Protein AF-A0A3B7RAD0-F1 (afdb_monomer_lite)

Sequence (83 aa):
MKFPSFDRGLARTVLFSVAVVAFIIGVYETLLTNDIMRNYVFFMVSIICLLVYRRLKIAEQEAAPAAPEPKRKTTKPKGKGRR

Secondary structure (DSSP, 8-state):
-------HHHHHHHHHHHHHHHHHHHHHHHHHH--HHHHHHHHHHHHHHHHHHHHHHHHHHHHS-------------------

Organism: NCBI:txid2319843

Foldseek 3Di:
DDPPDPDLVVVLVVLQVQLVVLVVVLVVVCVVVVDNPVSVVSVVSSVVSVVVSVVSVVVVVVVPPDDDDPPPPPPDPDDDDDD

pLDDT: mean 74.34, std 18.23, range [38.59, 95.81]

Radius of gyration: 22.72 Å; chains: 1; bounding box: 37×71×49 Å

Structure (mmCIF, N/CA/C/O backbone):
data_AF-A0A3B7RAD0-F1
#
_entry.id   AF-A0A3B7RAD0-F1
#
loop_
_atom_site.group_PDB
_atom_site.id
_atom_site.type_symbol
_atom_site.label_atom_id
_atom_site.label_alt_id
_atom_site.label_comp_id
_atom_site.label_asym_id
_atom_site.label_entity_id
_atom_site.label_seq_id
_atom_site.pdbx_PDB_ins_code
_atom_site.Cartn_x
_atom_site.Cartn_y
_atom_site.Cartn_z
_atom_site.occupancy
_atom_site.B_iso_or_equiv
_atom_site.auth_seq_id
_atom_site.auth_comp_id
_atom_site.auth_asym_id
_atom_site.auth_atom_id
_atom_site.pdbx_PDB_model_num
ATOM 1 N N . MET A 1 1 ? -20.787 -19.787 10.831 1.00 38.59 1 MET A N 1
ATOM 2 C CA . MET A 1 1 ? -19.335 -19.510 10.897 1.00 38.59 1 MET A CA 1
ATOM 3 C C . MET A 1 1 ? -19.131 -18.267 11.749 1.00 38.59 1 MET A C 1
ATOM 5 O O . MET A 1 1 ? -19.672 -17.223 11.416 1.00 38.59 1 MET A O 1
ATOM 9 N N . LYS A 1 2 ? -18.483 -18.411 12.910 1.00 43.44 2 LYS A N 1
ATOM 10 C CA . LYS A 1 2 ? -18.286 -17.340 13.898 1.00 43.44 2 LYS A CA 1
ATOM 11 C C . LYS A 1 2 ? -17.012 -16.599 13.487 1.00 43.44 2 LYS A C 1
ATOM 13 O O . LYS A 1 2 ? -15.927 -17.152 13.636 1.00 43.44 2 LYS A O 1
ATOM 18 N N . PHE A 1 3 ? -17.147 -15.428 12.863 1.00 51.56 3 PHE A N 1
ATOM 19 C CA . PHE A 1 3 ? -15.982 -14.628 12.491 1.00 51.56 3 PHE A CA 1
ATOM 20 C C . PHE A 1 3 ? -15.240 -14.237 13.779 1.00 51.56 3 PHE A C 1
ATOM 22 O O . PHE A 1 3 ? -15.886 -13.723 14.698 1.00 51.56 3 PHE A O 1
ATOM 29 N N . PRO A 1 4 ? -13.936 -14.544 13.900 1.00 57.62 4 PRO A N 1
ATOM 30 C CA . PRO A 1 4 ? -13.164 -14.187 15.081 1.00 57.62 4 PRO A CA 1
ATOM 31 C C . PRO A 1 4 ? -13.194 -12.669 15.257 1.00 57.62 4 PRO A C 1
ATOM 33 O O . PRO A 1 4 ? -13.226 -11.927 14.273 1.00 57.62 4 PRO A O 1
ATOM 36 N N . SER A 1 5 ? -13.227 -12.225 16.512 1.00 59.47 5 SER A N 1
ATOM 37 C CA . SER A 1 5 ? -13.176 -10.823 16.922 1.00 59.47 5 SER A CA 1
ATOM 38 C C . SER A 1 5 ? -12.164 -10.064 16.062 1.00 59.47 5 SER A C 1
ATOM 40 O O . SER A 1 5 ? -10.968 -10.336 16.126 1.00 59.47 5 SER A O 1
ATOM 42 N N . PHE A 1 6 ? -12.655 -9.177 15.195 1.00 62.53 6 PHE A N 1
ATOM 43 C CA . PHE A 1 6 ? -11.828 -8.510 14.195 1.00 62.53 6 PHE A CA 1
ATOM 44 C C . PHE A 1 6 ? -10.914 -7.508 14.906 1.00 62.53 6 PHE A C 1
ATOM 46 O O . PHE A 1 6 ? -11.344 -6.414 15.281 1.00 62.53 6 PHE A O 1
ATOM 53 N N . ASP A 1 7 ? -9.666 -7.905 15.147 1.00 72.94 7 ASP A N 1
ATOM 54 C CA . ASP A 1 7 ? -8.673 -7.037 15.762 1.00 72.94 7 ASP A CA 1
ATOM 55 C C . ASP A 1 7 ? -8.321 -5.913 14.778 1.00 72.94 7 ASP A C 1
ATOM 57 O O . ASP A 1 7 ? -7.713 -6.129 13.722 1.00 72.94 7 ASP A O 1
ATOM 61 N N . ARG A 1 8 ? -8.753 -4.692 15.111 1.00 72.94 8 ARG A N 1
ATOM 62 C CA . ARG A 1 8 ? -8.543 -3.500 14.280 1.00 72.94 8 ARG A CA 1
ATOM 63 C C . ARG A 1 8 ? -7.053 -3.192 14.101 1.00 72.94 8 ARG A C 1
ATOM 65 O O . ARG A 1 8 ? -6.672 -2.694 13.041 1.00 72.94 8 ARG A O 1
ATOM 72 N N . GLY A 1 9 ? -6.212 -3.523 15.085 1.00 77.12 9 GLY A N 1
ATOM 73 C CA . GLY A 1 9 ? -4.763 -3.334 15.024 1.00 77.12 9 GLY A CA 1
ATOM 74 C C . GLY A 1 9 ? -4.088 -4.316 14.066 1.00 77.12 9 GLY A C 1
ATOM 75 O O . GLY A 1 9 ? -3.251 -3.918 13.245 1.00 77.12 9 GLY A O 1
ATOM 76 N N . LEU A 1 10 ? -4.509 -5.584 14.099 1.00 82.06 10 LEU A N 1
ATOM 77 C CA . LEU A 1 10 ? -4.039 -6.600 13.154 1.00 82.06 10 LEU A CA 1
ATOM 78 C C . LEU A 1 10 ? -4.462 -6.245 11.721 1.00 82.06 10 LEU A C 1
ATOM 80 O O . LEU A 1 10 ? -3.626 -6.193 10.819 1.00 82.06 10 LEU A O 1
ATOM 84 N N . ALA A 1 11 ? -5.741 -5.908 11.526 1.00 82.06 11 ALA A N 1
ATOM 85 C CA . ALA A 1 11 ? -6.275 -5.509 10.227 1.00 82.06 11 ALA A CA 1
ATOM 86 C C . ALA A 1 11 ? -5.537 -4.293 9.652 1.00 82.06 11 ALA A C 1
ATOM 88 O O . ALA A 1 11 ? -5.214 -4.271 8.466 1.00 82.06 11 ALA A O 1
ATOM 89 N N . ARG A 1 12 ? -5.206 -3.304 10.494 1.00 82.00 12 ARG A N 1
ATOM 90 C CA . ARG A 1 12 ? -4.426 -2.127 10.095 1.00 82.00 12 ARG A CA 1
ATOM 91 C C . ARG A 1 12 ? -3.035 -2.514 9.583 1.00 82.00 12 ARG A C 1
ATOM 93 O O . ARG A 1 12 ? -2.611 -2.013 8.543 1.00 82.00 12 ARG A O 1
ATOM 100 N N . THR A 1 13 ? -2.329 -3.368 10.317 1.00 87.19 13 THR A N 1
ATOM 101 C CA . THR A 1 13 ? -0.968 -3.796 9.955 1.00 87.19 13 THR A CA 1
ATOM 102 C C . THR A 1 13 ? -0.968 -4.547 8.627 1.00 87.19 13 THR A C 1
ATOM 104 O O . THR A 1 13 ? -0.138 -4.276 7.759 1.00 87.19 13 THR A O 1
ATOM 107 N N . VAL A 1 14 ? -1.953 -5.424 8.430 1.00 88.94 14 VAL A N 1
ATOM 108 C CA . VAL A 1 14 ? -2.134 -6.162 7.175 1.00 88.94 14 VAL A CA 1
ATOM 109 C C . VAL A 1 14 ? -2.465 -5.213 6.020 1.00 88.94 14 VAL A C 1
ATOM 111 O O . VAL A 1 14 ? -1.802 -5.270 4.990 1.00 88.94 14 VAL A O 1
ATOM 114 N N . LEU A 1 15 ? -3.414 -4.285 6.196 1.00 88.25 15 LEU A N 1
ATOM 115 C CA . LEU A 1 15 ? -3.764 -3.270 5.187 1.00 88.25 15 LEU A CA 1
ATOM 116 C C . LEU A 1 15 ? -2.558 -2.425 4.768 1.00 88.25 15 LEU A C 1
ATOM 118 O O . LEU A 1 15 ? -2.377 -2.150 3.584 1.00 88.25 15 LEU A O 1
AT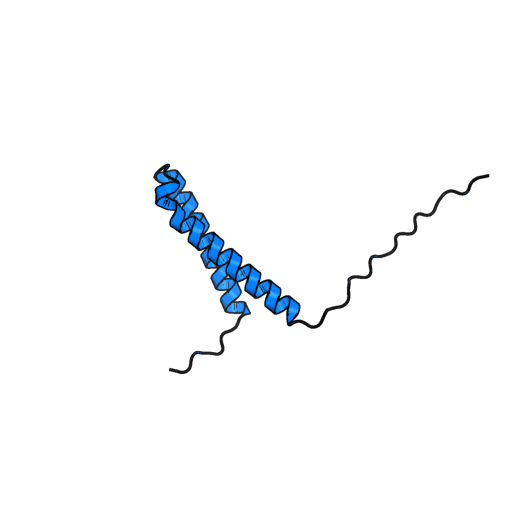OM 122 N N . PHE A 1 16 ? -1.723 -2.030 5.730 1.00 89.00 16 PHE A N 1
ATOM 123 C CA . PHE A 1 16 ? -0.503 -1.283 5.446 1.00 89.00 16 PHE A CA 1
ATOM 124 C C . PHE A 1 16 ? 0.511 -2.121 4.662 1.00 89.00 16 PHE A C 1
ATOM 126 O O . PHE A 1 16 ? 1.045 -1.653 3.660 1.00 89.00 16 PHE A O 1
ATOM 133 N N . SER A 1 17 ? 0.742 -3.370 5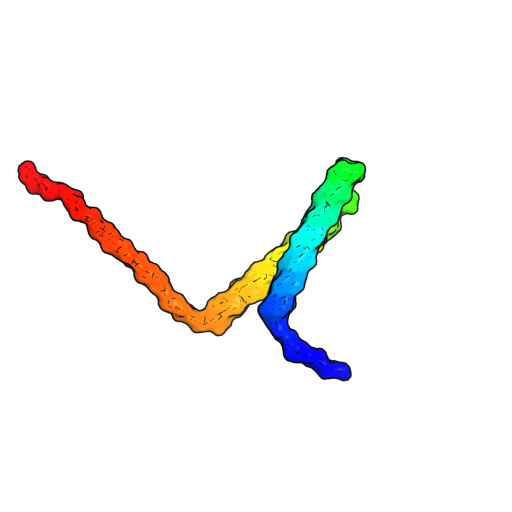.072 1.00 92.19 17 SER A N 1
ATOM 134 C CA . SER A 1 17 ? 1.648 -4.278 4.363 1.00 92.19 17 SER A CA 1
ATOM 135 C C . SER A 1 17 ? 1.194 -4.514 2.917 1.00 92.19 17 SER A C 1
ATOM 137 O O . SER A 1 17 ? 1.993 -4.370 1.993 1.00 92.19 17 SER A O 1
ATOM 139 N N . VAL A 1 18 ? -0.102 -4.761 2.702 1.00 90.44 18 VAL A N 1
ATOM 140 C CA . VAL A 1 18 ? -0.689 -4.923 1.362 1.00 90.44 18 VAL A CA 1
ATOM 141 C C . VAL A 1 18 ? -0.531 -3.651 0.527 1.00 90.44 18 VAL A C 1
ATOM 143 O O . VAL A 1 18 ? -0.172 -3.744 -0.646 1.00 90.44 18 VAL A O 1
ATOM 146 N N . ALA A 1 19 ? -0.725 -2.465 1.115 1.00 91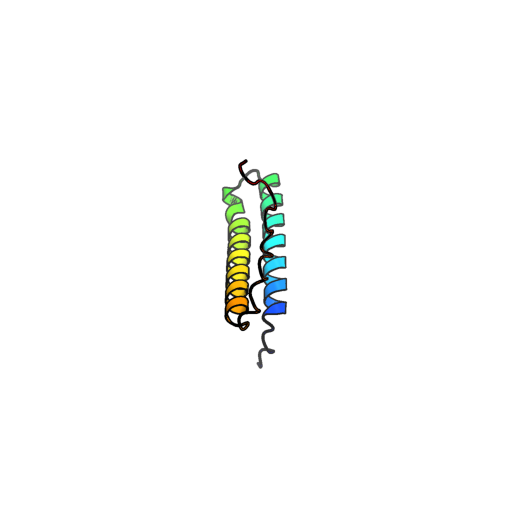.75 19 ALA A N 1
ATOM 147 C CA . ALA A 1 19 ? -0.526 -1.198 0.410 1.00 91.75 19 ALA A CA 1
ATOM 148 C C . ALA A 1 19 ? 0.910 -1.041 -0.111 1.00 91.75 19 ALA A C 1
ATOM 150 O O . ALA A 1 19 ? 1.113 -0.616 -1.250 1.00 91.75 19 ALA A O 1
ATOM 151 N N . VAL A 1 20 ? 1.899 -1.394 0.717 1.00 94.56 20 VAL A N 1
ATOM 152 C CA . VAL A 1 20 ? 3.324 -1.304 0.371 1.00 94.56 20 VAL A CA 1
ATOM 153 C C . VAL A 1 20 ? 3.689 -2.323 -0.704 1.00 94.56 20 VAL A C 1
ATOM 155 O O . VAL A 1 20 ? 4.330 -1.967 -1.687 1.00 94.56 20 VAL A O 1
ATOM 158 N N . VAL A 1 21 ? 3.245 -3.574 -0.568 1.00 95.81 21 VAL A N 1
ATOM 159 C CA . VAL A 1 21 ? 3.527 -4.621 -1.562 1.00 95.81 21 VAL A CA 1
ATOM 160 C C . VAL A 1 21 ? 2.894 -4.279 -2.912 1.00 95.81 21 VAL A C 1
ATOM 162 O O . VAL A 1 21 ? 3.574 -4.342 -3.933 1.00 95.81 21 VAL A O 1
ATOM 165 N N . ALA A 1 22 ? 1.630 -3.840 -2.929 1.00 92.62 22 ALA A N 1
ATOM 166 C CA . ALA A 1 22 ? 0.960 -3.410 -4.156 1.00 92.62 22 ALA A CA 1
ATOM 167 C C . ALA A 1 22 ? 1.683 -2.231 -4.829 1.00 92.62 22 ALA A C 1
ATOM 169 O O . ALA A 1 22 ? 1.788 -2.194 -6.053 1.00 92.62 22 ALA A O 1
ATOM 170 N N . PHE A 1 23 ? 2.233 -1.301 -4.041 1.00 93.44 23 PHE A N 1
ATOM 171 C CA . PHE A 1 23 ? 3.044 -0.202 -4.561 1.00 93.44 23 PHE A CA 1
ATOM 172 C C . PHE A 1 23 ? 4.338 -0.699 -5.212 1.00 93.44 23 PHE A C 1
ATOM 174 O O . PHE A 1 23 ? 4.645 -0.303 -6.332 1.00 93.44 23 PHE A O 1
ATOM 181 N N . ILE A 1 24 ? 5.074 -1.591 -4.543 1.00 95.44 24 ILE A N 1
ATOM 182 C CA . ILE A 1 24 ? 6.329 -2.154 -5.065 1.00 95.44 24 ILE A CA 1
ATOM 183 C C . ILE A 1 24 ? 6.076 -2.908 -6.374 1.00 95.44 24 ILE A C 1
ATOM 185 O O . ILE A 1 24 ? 6.816 -2.708 -7.335 1.00 95.44 24 ILE A O 1
ATOM 189 N N . ILE A 1 25 ? 5.016 -3.722 -6.437 1.00 93.06 25 ILE A N 1
ATOM 190 C CA . ILE A 1 25 ? 4.617 -4.434 -7.661 1.00 93.06 25 ILE A CA 1
ATOM 191 C C . ILE A 1 25 ? 4.283 -3.436 -8.775 1.00 93.06 25 ILE A C 1
ATOM 193 O O . ILE A 1 25 ? 4.770 -3.583 -9.892 1.00 93.06 25 ILE A O 1
ATOM 197 N N . GLY A 1 26 ? 3.503 -2.395 -8.467 1.00 91.19 26 GLY A N 1
ATOM 198 C CA . GLY A 1 26 ? 3.163 -1.346 -9.428 1.00 91.19 26 GLY A CA 1
ATOM 199 C C . GLY A 1 26 ? 4.395 -0.635 -9.989 1.00 91.19 26 GLY A C 1
ATOM 200 O O . GLY A 1 26 ? 4.496 -0.463 -11.202 1.00 91.19 26 GLY A O 1
ATOM 201 N N . VAL A 1 27 ? 5.357 -0.274 -9.134 1.00 92.81 27 VAL A N 1
ATOM 202 C CA . VAL A 1 27 ? 6.625 0.347 -9.552 1.00 92.81 27 VAL A CA 1
ATOM 203 C C . VAL A 1 27 ? 7.443 -0.606 -10.416 1.00 92.81 27 VAL A C 1
ATOM 205 O O . VAL A 1 27 ? 7.892 -0.209 -11.486 1.00 92.81 27 VAL A O 1
ATOM 208 N N . TYR A 1 28 ? 7.616 -1.855 -9.979 1.00 93.94 28 TYR A N 1
ATOM 209 C CA . TYR A 1 28 ? 8.386 -2.858 -10.713 1.00 93.94 28 TYR A CA 1
ATOM 210 C C . TYR A 1 28 ? 7.838 -3.068 -12.120 1.00 93.94 28 TYR A C 1
ATOM 212 O O . TYR A 1 28 ? 8.576 -2.958 -13.096 1.00 93.94 28 TYR A O 1
ATOM 220 N N . GLU A 1 29 ? 6.535 -3.304 -12.224 1.00 90.06 29 GLU A N 1
ATOM 221 C CA . GLU A 1 29 ? 5.897 -3.498 -13.512 1.00 90.06 29 GLU A CA 1
ATOM 222 C C . GLU A 1 29 ? 6.005 -2.255 -14.393 1.00 90.06 29 GLU A C 1
ATOM 224 O O . GLU A 1 29 ? 6.368 -2.375 -15.553 1.00 90.06 29 GLU A O 1
ATOM 229 N N . THR A 1 30 ? 5.766 -1.060 -13.845 1.00 92.38 30 THR A N 1
ATOM 230 C CA . THR A 1 30 ? 5.882 0.195 -14.606 1.00 92.38 30 THR A CA 1
ATOM 231 C C . THR A 1 30 ? 7.280 0.370 -15.190 1.00 92.38 30 THR A C 1
ATOM 233 O O . THR A 1 30 ? 7.421 0.838 -16.315 1.00 92.38 30 THR A O 1
ATOM 236 N N . LEU A 1 31 ? 8.323 -0.014 -14.450 1.00 91.12 31 LEU A N 1
ATOM 237 C CA . LEU A 1 31 ? 9.699 0.031 -14.946 1.00 91.12 31 LEU A CA 1
ATOM 238 C C . LEU A 1 31 ? 9.956 -1.008 -16.046 1.00 91.12 31 LEU A C 1
ATOM 240 O O . LEU A 1 31 ? 10.758 -0.757 -16.942 1.00 91.12 31 LEU A O 1
ATOM 244 N N . LEU A 1 32 ? 9.281 -2.156 -15.987 1.00 93.19 32 LEU A N 1
ATOM 245 C CA . LEU A 1 32 ? 9.422 -3.254 -16.942 1.00 93.19 32 LEU A CA 1
ATOM 246 C C . LEU A 1 32 ? 8.677 -3.003 -18.255 1.00 93.19 32 LEU A C 1
ATOM 248 O O . LEU A 1 32 ? 9.230 -3.227 -19.328 1.00 93.19 32 LEU A O 1
ATOM 252 N N . THR A 1 33 ? 7.429 -2.546 -18.178 1.00 87.56 33 THR A N 1
ATOM 253 C CA . THR A 1 33 ? 6.570 -2.294 -19.343 1.00 87.56 33 THR A CA 1
ATOM 254 C C . THR A 1 33 ? 6.666 -0.862 -19.857 1.00 87.56 33 THR A C 1
ATOM 256 O O . THR A 1 33 ? 6.214 -0.601 -20.968 1.00 87.56 33 THR A O 1
ATOM 259 N N . ASN A 1 34 ? 7.257 0.059 -19.084 1.00 87.88 34 ASN A N 1
ATOM 260 C CA . ASN A 1 34 ? 7.292 1.499 -19.371 1.00 87.88 34 ASN A CA 1
ATOM 261 C C . ASN A 1 34 ? 5.896 2.109 -19.610 1.00 87.88 34 ASN A C 1
ATOM 263 O O . ASN A 1 34 ? 5.755 3.130 -20.281 1.00 87.88 34 ASN A O 1
ATOM 267 N N . ASP A 1 35 ? 4.854 1.480 -19.059 1.00 85.81 35 ASP A N 1
ATOM 268 C CA . ASP A 1 35 ? 3.464 1.861 -19.288 1.00 85.81 35 ASP A CA 1
ATOM 269 C C . ASP A 1 35 ? 2.721 2.045 -17.961 1.00 85.81 35 ASP A C 1
ATOM 271 O O . ASP A 1 35 ? 2.241 1.107 -17.320 1.00 85.81 35 ASP A O 1
ATOM 275 N N . ILE A 1 36 ? 2.612 3.308 -17.552 1.00 84.31 36 ILE A N 1
ATOM 276 C CA . ILE A 1 36 ? 1.915 3.706 -16.326 1.00 84.31 36 ILE A CA 1
ATOM 277 C C . ILE A 1 36 ? 0.406 3.473 -16.425 1.00 84.31 36 ILE A C 1
ATOM 279 O O . ILE A 1 36 ? -0.239 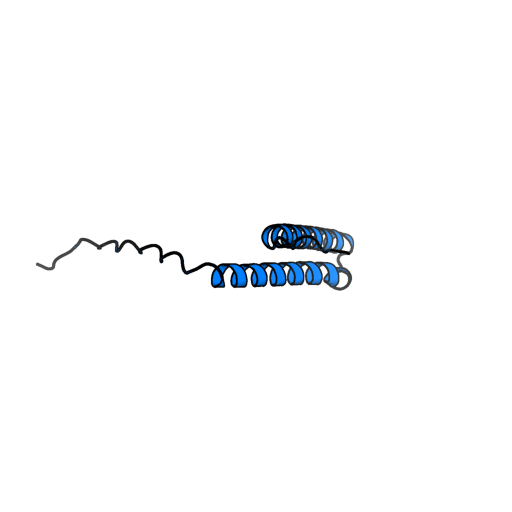3.203 -15.410 1.00 84.31 36 ILE A O 1
ATOM 283 N N . MET A 1 37 ? -0.168 3.573 -17.628 1.00 86.56 37 MET A N 1
ATOM 284 C CA . MET A 1 37 ? -1.612 3.453 -17.823 1.00 86.56 37 MET A CA 1
ATOM 285 C C . MET A 1 37 ? -2.050 2.007 -17.684 1.00 86.56 37 MET A C 1
ATOM 287 O O . MET A 1 37 ? -3.092 1.737 -17.099 1.00 86.56 37 MET A O 1
ATOM 291 N N . ARG A 1 38 ? -1.237 1.062 -18.151 1.00 84.88 38 ARG A N 1
ATOM 292 C CA . ARG A 1 38 ? -1.533 -0.363 -17.997 1.00 84.88 38 ARG A CA 1
ATOM 293 C C . ARG A 1 38 ? -1.426 -0.835 -16.546 1.00 84.88 38 ARG A C 1
ATOM 295 O O . ARG A 1 38 ? -2.169 -1.720 -16.125 1.00 84.88 38 ARG A O 1
ATOM 302 N N . ASN A 1 39 ? -0.553 -0.206 -15.765 1.00 88.69 39 ASN A N 1
ATOM 303 C CA . ASN A 1 39 ? -0.232 -0.617 -14.400 1.00 88.69 39 ASN A CA 1
ATOM 304 C C . ASN A 1 39 ? -0.871 0.270 -13.316 1.00 88.69 39 ASN A C 1
ATOM 306 O O . ASN A 1 39 ? -0.676 0.033 -12.120 1.00 88.69 39 ASN A O 1
ATOM 310 N N . TYR A 1 40 ? -1.718 1.227 -13.717 1.00 89.00 40 TYR A N 1
ATOM 311 C CA . TYR A 1 40 ? -2.395 2.176 -12.825 1.00 89.00 40 TYR A CA 1
ATOM 312 C C . TYR A 1 40 ? -3.223 1.496 -11.721 1.00 89.00 40 TYR A C 1
ATOM 314 O O . TYR A 1 40 ? -3.374 2.042 -10.626 1.00 89.00 40 TYR A O 1
ATOM 322 N N . VAL A 1 41 ? -3.728 0.284 -11.982 1.00 89.06 41 VAL A N 1
ATOM 323 C CA . VAL A 1 41 ? -4.544 -0.493 -11.039 1.00 89.06 41 VAL A CA 1
ATOM 324 C C . VAL A 1 41 ? -3.774 -0.797 -9.753 1.00 89.06 41 VAL A C 1
ATOM 326 O O . VAL A 1 41 ? -4.333 -0.666 -8.665 1.00 89.06 41 VAL A O 1
ATOM 329 N N . PHE A 1 42 ? -2.482 -1.125 -9.838 1.00 90.25 42 PHE A N 1
ATOM 330 C CA . PHE A 1 42 ? -1.659 -1.402 -8.655 1.00 90.25 42 PHE A CA 1
ATOM 331 C C . PHE A 1 42 ? -1.477 -0.158 -7.781 1.00 90.25 42 PHE A C 1
ATOM 333 O O . PHE A 1 42 ? -1.570 -0.231 -6.552 1.00 90.25 42 PHE A O 1
ATOM 340 N N . PHE A 1 43 ? -1.310 1.005 -8.413 1.00 90.19 43 PHE A N 1
ATOM 341 C CA . PHE A 1 43 ? -1.241 2.282 -7.709 1.00 90.19 43 PHE A CA 1
ATOM 342 C C . PHE A 1 43 ? -2.580 2.648 -7.065 1.00 90.19 43 PHE A C 1
ATOM 344 O O . PHE A 1 43 ? -2.603 3.067 -5.909 1.00 90.19 43 PHE A O 1
ATOM 351 N N . MET A 1 44 ? -3.699 2.421 -7.759 1.00 92.75 44 MET A N 1
ATOM 352 C CA . MET A 1 44 ? -5.038 2.629 -7.199 1.00 92.75 44 MET A CA 1
ATOM 353 C C . MET A 1 44 ? -5.281 1.753 -5.969 1.00 92.75 44 MET A C 1
ATOM 355 O O . MET A 1 44 ? -5.704 2.262 -4.933 1.00 92.75 44 MET A O 1
ATOM 359 N N . VAL A 1 45 ? -4.956 0.460 -6.037 1.00 91.44 45 VAL A N 1
ATOM 360 C CA . VAL A 1 45 ? -5.110 -0.469 -4.904 1.00 91.44 45 VAL A CA 1
ATOM 361 C C . VAL A 1 45 ? -4.245 -0.044 -3.717 1.00 91.44 45 VAL A C 1
ATOM 363 O O . VAL A 1 45 ? -4.724 -0.033 -2.579 1.00 91.44 45 VAL A O 1
ATOM 366 N N . SER A 1 46 ? -2.998 0.361 -3.971 1.00 89.62 46 SER A N 1
ATOM 367 C CA . SER A 1 46 ? -2.099 0.859 -2.928 1.00 89.62 46 SER A CA 1
ATOM 368 C C . SER A 1 46 ? -2.650 2.115 -2.242 1.00 89.62 46 SER A C 1
ATOM 370 O O . SER A 1 46 ? -2.737 2.167 -1.011 1.00 89.62 46 SER A O 1
ATOM 372 N N . ILE A 1 47 ? -3.101 3.103 -3.023 1.00 90.44 47 ILE A N 1
ATOM 373 C CA . ILE A 1 47 ? -3.661 4.357 -2.504 1.00 90.44 47 ILE A CA 1
ATOM 374 C C . ILE A 1 47 ? -4.943 4.092 -1.715 1.00 90.44 47 ILE A C 1
ATOM 376 O O . ILE A 1 47 ? -5.103 4.627 -0.618 1.00 90.44 47 ILE A O 1
ATOM 380 N N . ILE A 1 48 ? -5.841 3.246 -2.221 1.00 91.56 48 ILE A N 1
ATOM 381 C CA . ILE A 1 48 ? -7.080 2.890 -1.522 1.00 91.56 48 ILE A CA 1
ATOM 382 C C . ILE A 1 48 ? -6.759 2.214 -0.184 1.00 91.56 48 ILE A C 1
ATOM 384 O O . ILE A 1 48 ? -7.317 2.614 0.840 1.00 91.56 48 ILE A O 1
ATOM 388 N N . CYS A 1 49 ? -5.817 1.265 -0.147 1.00 88.44 49 CYS A N 1
ATOM 389 C CA . CYS A 1 49 ? -5.389 0.644 1.110 1.00 88.44 49 CYS A CA 1
ATOM 390 C C . CYS A 1 49 ? -4.811 1.672 2.094 1.00 88.44 49 CYS A C 1
ATOM 392 O O . CYS A 1 49 ? -5.143 1.641 3.280 1.00 88.44 49 CYS A O 1
ATOM 394 N N . LEU A 1 50 ? -4.006 2.626 1.616 1.00 88.88 50 LEU A N 1
ATOM 395 C CA . LEU A 1 50 ? -3.470 3.714 2.439 1.00 88.88 50 LEU A CA 1
ATOM 396 C C . LEU A 1 50 ? -4.563 4.648 2.977 1.00 88.88 50 LEU A C 1
ATOM 398 O O . LEU A 1 50 ? -4.516 5.056 4.140 1.00 88.88 50 LEU A O 1
ATOM 402 N N . LEU A 1 51 ? -5.563 4.980 2.160 1.00 88.19 51 LEU A N 1
ATOM 403 C CA . LEU A 1 51 ? -6.691 5.817 2.566 1.00 88.19 51 LEU A CA 1
ATOM 404 C C . LEU A 1 51 ? -7.551 5.120 3.623 1.00 88.19 51 LEU A C 1
ATOM 406 O O . LEU A 1 51 ? -7.907 5.741 4.628 1.00 88.19 51 LEU A O 1
ATOM 410 N N . VAL A 1 52 ? -7.830 3.829 3.436 1.00 85.88 52 VAL A N 1
ATOM 411 C CA . VAL A 1 52 ? -8.556 2.999 4.405 1.00 85.88 52 VAL A CA 1
ATOM 412 C C . VAL A 1 52 ? -7.771 2.910 5.715 1.00 85.88 52 VAL A C 1
ATOM 414 O O . VAL A 1 52 ? -8.319 3.224 6.773 1.00 85.88 52 VAL A O 1
ATOM 417 N N . TYR A 1 53 ? -6.468 2.614 5.654 1.00 84.56 53 TYR A N 1
ATOM 418 C CA . TYR A 1 53 ? -5.566 2.638 6.812 1.00 84.56 53 TYR A CA 1
ATOM 419 C C . TYR A 1 53 ? -5.642 3.972 7.572 1.00 84.56 53 TYR A C 1
ATOM 421 O O . TYR A 1 53 ? -5.749 3.996 8.801 1.00 84.56 53 TYR A O 1
ATOM 429 N N . ARG A 1 54 ? -5.642 5.100 6.849 1.00 83.25 54 ARG A N 1
ATOM 430 C CA . ARG A 1 54 ? -5.695 6.436 7.453 1.00 83.25 54 ARG A CA 1
ATOM 431 C C . ARG A 1 54 ? -7.032 6.712 8.139 1.00 83.25 54 ARG A C 1
ATOM 433 O O . ARG A 1 54 ? -7.041 7.307 9.212 1.00 83.25 54 ARG A O 1
ATOM 440 N N . ARG A 1 55 ? -8.151 6.26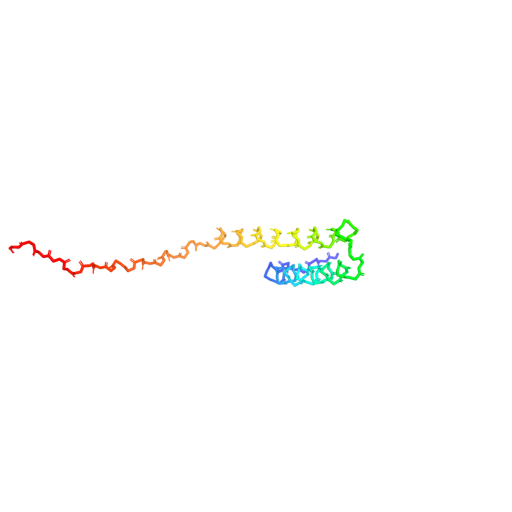3 7.562 1.00 81.25 55 ARG A N 1
ATOM 441 C CA . ARG A 1 55 ? -9.487 6.385 8.174 1.00 81.25 55 ARG A CA 1
ATOM 442 C C . ARG A 1 55 ? -9.601 5.559 9.453 1.00 81.25 55 ARG A C 1
ATOM 444 O O . ARG A 1 55 ? -10.055 6.084 10.464 1.00 81.25 55 ARG A O 1
ATOM 451 N N . LEU A 1 56 ? -9.098 4.325 9.437 1.00 79.94 56 LEU A N 1
ATOM 452 C CA . LEU A 1 56 ? -8.996 3.475 10.629 1.00 79.94 56 LEU A CA 1
ATOM 453 C C . LEU A 1 56 ? -8.103 4.100 11.712 1.00 79.94 56 LEU A C 1
ATOM 455 O O . LEU A 1 56 ? -8.324 3.864 12.894 1.00 79.94 56 LEU A O 1
ATOM 459 N N . LYS A 1 57 ? -7.099 4.902 11.331 1.00 74.94 57 LYS A N 1
ATOM 460 C CA . LYS A 1 57 ? -6.240 5.656 12.260 1.00 74.94 57 LYS A CA 1
ATOM 461 C C . LYS A 1 57 ? -6.926 6.834 12.926 1.00 74.94 57 LYS A C 1
ATOM 463 O O . LYS A 1 57 ? -6.771 7.009 14.129 1.00 74.94 57 LYS A O 1
ATOM 468 N N . ILE A 1 58 ? -7.698 7.601 12.170 1.00 72.31 58 ILE A N 1
ATOM 469 C CA . ILE A 1 58 ? -8.443 8.743 12.709 1.00 72.31 58 ILE A CA 1
ATOM 470 C C . ILE A 1 58 ? -9.551 8.259 13.653 1.00 72.31 58 ILE A C 1
ATOM 472 O O . ILE A 1 58 ? -9.649 8.759 14.765 1.00 72.31 58 ILE A O 1
ATOM 476 N N . ALA A 1 59 ? -10.300 7.221 13.268 1.00 66.25 59 ALA A N 1
ATOM 477 C CA . ALA A 1 59 ? -11.374 6.670 14.098 1.00 66.25 59 ALA A CA 1
ATOM 478 C C . ALA A 1 59 ? -10.877 6.112 15.445 1.00 66.25 59 ALA A C 1
ATOM 480 O O . ALA A 1 59 ? -11.579 6.174 16.448 1.00 66.25 59 ALA A O 1
ATOM 481 N N . GLU A 1 60 ? -9.662 5.563 15.485 1.00 63.62 60 GLU A N 1
ATOM 482 C CA . GLU A 1 60 ? -9.044 5.074 16.722 1.00 63.62 60 GLU A CA 1
ATOM 483 C C . GLU A 1 60 ? -8.498 6.220 17.588 1.00 63.62 60 GLU A C 1
ATOM 485 O O . GLU A 1 60 ? -8.540 6.131 18.810 1.00 63.62 60 GLU A O 1
ATOM 490 N N . GLN A 1 61 ? -8.041 7.316 16.970 1.00 62.62 61 GLN A N 1
ATOM 491 C CA . GLN A 1 61 ? -7.639 8.535 17.680 1.00 62.62 61 GLN A CA 1
ATOM 492 C C . GLN A 1 61 ? -8.833 9.313 18.246 1.00 62.62 61 GLN A C 1
ATOM 494 O O . GLN A 1 61 ? -8.705 9.880 19.322 1.00 62.62 61 GLN A O 1
ATOM 499 N N . GLU A 1 62 ? -9.982 9.318 17.565 1.00 59.91 62 GLU A N 1
ATOM 500 C CA . GLU A 1 62 ? -11.234 9.889 18.089 1.00 59.91 62 GLU A CA 1
ATOM 501 C C . GLU A 1 62 ? -11.867 9.015 19.181 1.00 59.91 62 GLU A C 1
ATOM 503 O O . GLU A 1 62 ? -12.505 9.536 20.092 1.00 59.91 62 GLU A O 1
ATOM 508 N N . ALA A 1 63 ? -11.690 7.691 19.112 1.00 58.59 63 ALA A N 1
ATOM 509 C CA . ALA A 1 63 ? -12.185 6.761 20.128 1.00 58.59 63 ALA A CA 1
ATOM 510 C C . ALA A 1 63 ? -11.271 6.653 21.364 1.00 58.59 63 ALA A C 1
ATOM 512 O O . ALA A 1 63 ? -11.706 6.159 22.405 1.00 58.59 63 ALA A O 1
ATOM 513 N N . ALA A 1 64 ? -10.016 7.100 21.271 1.00 53.50 64 ALA A N 1
ATOM 514 C CA . ALA A 1 64 ? -9.147 7.258 22.426 1.00 53.50 64 ALA A CA 1
ATOM 515 C C . ALA A 1 64 ? -9.514 8.573 23.144 1.00 53.50 64 ALA A C 1
ATOM 517 O O . ALA A 1 64 ? -9.454 9.632 22.517 1.00 53.50 64 ALA A O 1
ATOM 518 N N . PRO A 1 65 ? -9.889 8.559 24.440 1.00 49.50 65 PRO A N 1
ATOM 519 C CA . PRO A 1 65 ? -10.136 9.797 25.171 1.00 49.50 65 PRO A CA 1
ATOM 520 C C . PRO A 1 65 ? -8.877 10.663 25.101 1.00 49.50 65 PRO A C 1
ATOM 522 O O . PRO A 1 65 ? -7.778 10.157 25.330 1.00 49.50 65 PRO A O 1
ATOM 525 N N . ALA A 1 66 ? -9.052 11.938 24.740 1.00 55.94 66 ALA A N 1
ATOM 526 C CA . ALA A 1 66 ? -7.994 12.923 24.548 1.00 55.94 66 ALA A CA 1
ATOM 527 C C . ALA A 1 66 ? -6.907 12.806 25.629 1.00 55.94 66 ALA A C 1
ATOM 529 O O . ALA A 1 66 ? -7.055 13.298 26.749 1.00 55.94 66 ALA A O 1
ATOM 530 N N . ALA A 1 67 ? -5.802 12.139 25.288 1.00 56.50 67 ALA A N 1
ATOM 531 C CA . ALA A 1 67 ? -4.603 12.176 26.101 1.00 56.50 67 ALA A CA 1
ATOM 532 C C . ALA A 1 67 ? -4.104 13.631 26.090 1.00 56.50 67 ALA A C 1
ATOM 534 O O . ALA A 1 67 ? -4.049 14.242 25.018 1.00 56.50 67 ALA A O 1
ATOM 535 N N . PRO A 1 68 ? -3.810 14.211 27.264 1.00 52.38 68 PRO A N 1
ATOM 536 C CA . PRO A 1 68 ? -3.685 15.650 27.430 1.00 52.38 68 PRO A CA 1
ATOM 537 C C . PRO A 1 68 ? -2.577 16.207 26.541 1.00 52.38 68 PRO A C 1
ATOM 539 O O . PRO A 1 68 ? -1.501 15.618 26.418 1.00 52.38 68 PRO A O 1
ATOM 542 N N . GLU A 1 69 ? -2.869 17.356 25.934 1.00 56.19 69 GLU A N 1
ATOM 543 C CA . GLU A 1 69 ? -1.956 18.128 25.100 1.00 56.19 69 GLU A CA 1
ATOM 544 C C . GLU A 1 69 ? -0.549 18.160 25.718 1.00 56.19 69 GLU A C 1
ATOM 546 O O . GLU A 1 69 ? -0.407 18.459 26.913 1.00 56.19 69 GLU A O 1
ATOM 551 N N . PRO A 1 70 ? 0.523 17.885 24.950 1.00 52.69 70 PRO A N 1
ATOM 552 C CA . PRO A 1 70 ? 1.863 18.084 25.463 1.00 52.69 70 PRO A CA 1
ATOM 553 C C . PRO A 1 70 ? 2.003 19.579 25.742 1.00 52.69 70 PRO A C 1
ATOM 555 O O . PRO A 1 70 ? 2.090 20.379 24.809 1.00 52.69 70 PRO A O 1
ATOM 558 N N . LYS A 1 71 ? 1.986 19.949 27.033 1.00 51.31 71 LYS A N 1
ATOM 559 C CA . LYS A 1 71 ? 2.261 21.300 27.530 1.00 51.31 71 LYS A CA 1
ATOM 560 C C . LYS A 1 71 ? 3.452 21.847 26.754 1.00 51.31 71 LYS A C 1
ATOM 562 O O . LYS A 1 71 ? 4.598 21.470 27.015 1.00 51.31 71 LYS A O 1
ATOM 567 N N . ARG A 1 72 ? 3.177 22.733 25.792 1.00 50.69 72 ARG A N 1
ATOM 568 C CA . ARG A 1 72 ? 4.199 23.538 25.133 1.00 50.69 72 ARG A CA 1
ATOM 569 C C . ARG A 1 72 ? 4.910 24.273 26.256 1.00 50.69 72 ARG A C 1
ATOM 571 O O . ARG A 1 72 ? 4.329 25.143 26.899 1.00 50.69 72 ARG A O 1
ATOM 578 N N . LYS A 1 73 ? 6.147 23.865 26.541 1.00 47.81 73 LYS A N 1
ATOM 579 C CA . LYS A 1 73 ? 7.026 24.594 27.446 1.00 47.81 73 LYS A CA 1
ATOM 580 C C . LYS A 1 73 ? 7.143 25.995 26.861 1.00 47.81 73 LYS A C 1
ATOM 582 O O . LYS A 1 73 ? 7.756 26.176 25.815 1.00 47.81 73 LYS A O 1
ATOM 587 N N . THR A 1 74 ? 6.513 26.967 27.510 1.00 45.31 74 THR A N 1
ATOM 588 C CA . THR A 1 74 ? 6.774 28.387 27.304 1.00 45.31 74 THR A CA 1
ATOM 589 C C . THR A 1 74 ? 8.249 28.624 27.595 1.00 45.31 74 THR A C 1
ATOM 591 O O . THR A 1 74 ? 8.649 28.817 28.745 1.00 45.31 74 THR A O 1
ATOM 594 N N . THR A 1 75 ? 9.081 28.572 26.562 1.00 49.38 75 THR A N 1
ATOM 595 C CA . THR A 1 75 ? 10.415 29.156 26.581 1.00 49.38 75 THR A CA 1
ATOM 596 C C . THR A 1 75 ? 10.221 30.661 26.710 1.00 49.38 75 THR A C 1
ATOM 598 O O . THR A 1 75 ? 9.915 31.346 25.742 1.00 49.38 75 THR A O 1
ATOM 601 N N . LYS A 1 76 ? 10.343 31.177 27.937 1.00 45.47 76 LYS A N 1
ATOM 602 C CA . LYS A 1 76 ? 10.542 32.608 28.192 1.00 45.47 76 LYS A CA 1
ATOM 603 C C . LYS A 1 76 ? 11.793 33.056 27.420 1.00 45.47 76 LYS A C 1
ATOM 605 O O . LYS A 1 76 ? 12.872 32.557 27.749 1.00 45.47 76 LYS A O 1
ATOM 610 N N . PRO A 1 77 ? 11.724 34.005 26.472 1.00 48.97 77 PRO A N 1
ATOM 611 C CA . PRO A 1 77 ? 12.916 34.729 26.075 1.00 48.97 77 PRO A CA 1
ATOM 612 C C . PRO A 1 77 ? 13.252 35.727 27.191 1.00 48.97 77 PRO A C 1
ATOM 614 O O . PRO A 1 77 ? 12.514 36.670 27.472 1.00 48.97 77 PRO A O 1
ATOM 617 N N . LYS A 1 78 ? 14.362 35.462 27.882 1.00 50.28 78 LYS A N 1
ATOM 618 C CA . LYS A 1 78 ? 15.009 36.376 28.825 1.00 50.28 78 LYS A CA 1
ATOM 619 C C . LYS A 1 78 ? 15.907 37.325 2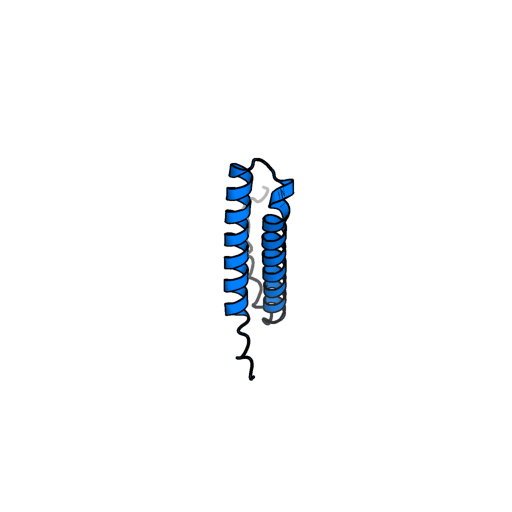8.020 1.00 50.28 78 LYS A C 1
ATOM 621 O O . LYS A 1 78 ? 16.832 36.861 27.365 1.00 50.28 78 LYS A O 1
ATOM 626 N N . GLY A 1 79 ? 15.661 38.633 28.122 1.00 45.50 79 GLY A N 1
ATOM 627 C CA . GLY A 1 79 ? 16.501 39.712 27.572 1.00 45.50 79 GLY A CA 1
ATOM 628 C C . GLY A 1 79 ? 15.734 40.562 26.553 1.00 45.50 79 GLY A C 1
ATOM 629 O O . GLY A 1 79 ? 15.079 40.017 25.682 1.00 45.50 79 GLY A O 1
ATOM 630 N N . LYS A 1 80 ? 15.738 41.894 26.582 1.00 43.97 80 LYS A N 1
ATOM 631 C CA . LYS A 1 80 ? 16.723 42.833 27.124 1.00 43.97 80 LYS A CA 1
ATOM 632 C C . LYS A 1 80 ? 16.004 44.164 27.379 1.00 43.97 80 LYS A C 1
ATOM 634 O O . LYS A 1 80 ? 15.378 44.712 26.477 1.00 43.97 80 LYS A O 1
ATOM 639 N N . GLY A 1 81 ? 16.049 44.631 28.625 1.00 44.91 81 GLY A N 1
ATOM 640 C CA . GLY A 1 81 ? 15.476 45.907 29.035 1.00 44.91 81 GLY A CA 1
ATOM 641 C C . GLY A 1 81 ? 16.216 47.085 28.407 1.00 44.91 81 GLY A C 1
ATOM 642 O O . GLY A 1 81 ? 17.443 47.110 28.362 1.00 44.91 81 GLY A O 1
ATOM 643 N N . ARG A 1 82 ? 15.416 48.039 27.938 1.00 44.53 82 ARG A N 1
ATOM 644 C CA . ARG A 1 82 ? 15.750 49.423 27.602 1.00 44.53 82 ARG A CA 1
ATOM 645 C C . ARG A 1 82 ? 16.261 50.138 28.863 1.00 44.53 82 ARG A C 1
ATOM 647 O O . ARG A 1 82 ? 15.504 50.230 29.827 1.00 44.53 82 ARG A O 1
ATOM 654 N N . ARG A 1 83 ? 17.488 50.649 28.837 1.00 47.12 83 ARG A N 1
ATOM 655 C CA . ARG A 1 83 ? 17.945 51.851 29.546 1.00 47.12 83 ARG A CA 1
ATOM 656 C C . ARG A 1 83 ? 19.083 52.451 28.742 1.00 47.12 83 ARG A C 1
ATOM 658 O O . ARG A 1 83 ? 19.911 51.646 28.262 1.00 47.12 83 ARG A O 1
#